Protein AF-A0A1E1XV62-F1 (afdb_monomer)

Secondary structure (DSSP, 8-state):
--HHHHHHHHHHHHHHHTS--TT--HHHHHHHH-TTS-HHHHHHHHHHHHHHHHHHHHHT--HHHHHHHHHHHHT-SSSPPPHHHHHHHHHHHHHHHHHHHHHHHHHT--GGG-S---------STT-------------HHHHHHHHHHHHHHHHHHHHHSPPP-

Nearest PDB structures (foldseek):
  4u2u-assembly1_B  TM=3.621E-01  e=4.851E+00  Homo sapiens
  4roc-assembly1_A  TM=1.527E-01  e=1.310E+00  Homo sapiens

Foldseek 3Di:
DDLCLLLLLLVLLCCCPFVPNVVSDLVVSCVVRPVPDDPVRSVLSSVLSNVLLCVCLVVLDDPVRLVVVLVVQCPDPPSRDPPSSSVSSSVNCVVCSVRSNVRVVVVPDPPVPVVDDDDDDDDDDDDDDDDDDDDDDDDPPVNVVVVVVVVVVVVVVCCVVPPPDD

Radius of gyration: 21.5 Å; Cα contacts (8 Å, |Δi|>4): 85; chains: 1; bounding box: 59×32×58 Å

Mean predicted aligned error: 13.06 Å

pLDDT: mean 78.83, std 16.97, range [38.41, 97.12]

Structure (mmCIF, N/CA/C/O backbone):
data_AF-A0A1E1XV62-F1
#
_entry.id   AF-A0A1E1XV62-F1
#
loop_
_atom_site.group_PDB
_atom_site.id
_atom_site.type_symbol
_atom_site.label_atom_id
_atom_site.label_alt_id
_atom_site.label_comp_id
_atom_site.label_asym_id
_atom_site.label_entity_id
_atom_site.label_seq_id
_atom_site.pdbx_PDB_ins_code
_atom_site.Cartn_x
_atom_site.Cartn_y
_atom_site.Cartn_z
_atom_site.occupancy
_atom_site.B_iso_or_equiv
_atom_site.auth_seq_id
_atom_site.auth_comp_id
_atom_site.auth_asym_id
_atom_site.auth_atom_id
_atom_site.pdbx_PDB_model_num
ATOM 1 N N . MET A 1 1 ? -6.311 -1.312 23.059 1.00 49.31 1 MET A N 1
ATOM 2 C CA . MET A 1 1 ? -6.187 -1.958 21.733 1.00 49.31 1 MET A CA 1
ATOM 3 C C . MET A 1 1 ? -4.794 -2.554 21.644 1.00 49.31 1 MET A C 1
ATOM 5 O O . MET A 1 1 ? -3.863 -1.886 22.067 1.00 49.31 1 MET A O 1
ATOM 9 N N . SER A 1 2 ? -4.645 -3.806 21.205 1.00 53.72 2 SER A N 1
ATOM 10 C CA . SER A 1 2 ? -3.316 -4.428 21.100 1.00 53.72 2 SER A CA 1
ATOM 11 C C . SER A 1 2 ? -2.461 -3.670 20.079 1.00 53.72 2 SER A C 1
ATOM 13 O O . SER A 1 2 ? -2.954 -3.356 18.993 1.00 53.72 2 SER A O 1
ATOM 15 N N . LYS A 1 3 ? -1.189 -3.404 20.404 1.00 59.53 3 LYS A N 1
ATOM 16 C CA . LYS A 1 3 ? -0.207 -2.790 19.487 1.00 59.53 3 LYS A CA 1
ATOM 17 C C . LYS A 1 3 ? -0.073 -3.576 18.176 1.00 59.53 3 LYS A C 1
ATOM 19 O O . LYS A 1 3 ? 0.241 -3.001 17.139 1.00 59.53 3 LYS A O 1
ATOM 24 N N . ASP A 1 4 ? -0.405 -4.864 18.197 1.00 79.75 4 ASP A N 1
ATOM 25 C CA . ASP A 1 4 ? -0.351 -5.735 17.025 1.00 79.75 4 ASP A CA 1
ATOM 26 C C . ASP A 1 4 ? -1.581 -5.625 16.108 1.00 79.75 4 ASP A C 1
ATOM 28 O O . ASP A 1 4 ? -1.504 -6.036 14.952 1.00 79.75 4 ASP A O 1
ATOM 32 N N . ALA A 1 5 ? -2.694 -5.024 16.553 1.00 88.94 5 ALA A N 1
ATOM 33 C CA . ALA A 1 5 ? -3.918 -4.944 15.747 1.00 88.94 5 ALA A CA 1
ATOM 34 C C . ALA A 1 5 ? -3.738 -4.054 14.506 1.00 88.94 5 ALA A C 1
ATOM 36 O O . ALA A 1 5 ? -4.134 -4.424 13.402 1.00 88.94 5 ALA A O 1
ATOM 37 N N . PHE A 1 6 ? -3.075 -2.900 14.659 1.00 92.88 6 PHE A N 1
ATOM 38 C CA . PHE A 1 6 ? -2.821 -2.006 13.525 1.00 92.88 6 PHE A CA 1
ATOM 39 C C . PHE A 1 6 ? -1.763 -2.576 12.577 1.00 92.88 6 PHE A C 1
ATOM 41 O O . PHE A 1 6 ? -1.895 -2.455 11.362 1.00 92.88 6 PHE A O 1
ATOM 48 N N . PHE A 1 7 ? -0.739 -3.247 13.109 1.00 93.88 7 PHE A N 1
ATOM 49 C CA . PHE A 1 7 ? 0.217 -3.985 12.286 1.00 93.88 7 PHE A CA 1
ATOM 50 C C . PHE A 1 7 ? -0.480 -5.096 11.482 1.00 93.88 7 PHE A C 1
ATOM 52 O O . PHE A 1 7 ? -0.264 -5.202 10.276 1.00 93.88 7 PHE A O 1
ATOM 59 N N . GLY A 1 8 ? -1.368 -5.865 12.121 1.00 93.06 8 GLY A N 1
ATOM 60 C CA . GLY A 1 8 ? -2.214 -6.865 11.467 1.00 93.06 8 GLY A CA 1
ATOM 61 C C . GLY A 1 8 ? -3.073 -6.264 10.355 1.00 93.06 8 GLY A C 1
ATOM 62 O O . GLY A 1 8 ? -3.114 -6.810 9.254 1.00 93.06 8 GLY A O 1
ATOM 63 N N . LEU A 1 9 ? -3.662 -5.087 10.590 1.00 94.56 9 LEU A N 1
ATOM 64 C CA . LEU A 1 9 ? -4.434 -4.361 9.581 1.00 94.56 9 LEU A CA 1
ATOM 65 C C . LEU A 1 9 ? -3.565 -3.974 8.380 1.00 94.56 9 LEU A C 1
ATOM 67 O O . LEU A 1 9 ? -3.967 -4.197 7.241 1.00 94.56 9 LEU A O 1
ATOM 71 N N . LEU A 1 10 ? -2.364 -3.430 8.606 1.00 95.25 10 LEU A N 1
ATOM 72 C CA . LEU A 1 10 ? -1.434 -3.095 7.521 1.00 95.25 10 LEU A CA 1
ATOM 73 C C . LEU A 1 10 ? -1.028 -4.338 6.719 1.00 95.25 10 LEU A C 1
ATOM 75 O O . LEU A 1 10 ? -0.984 -4.285 5.490 1.00 95.25 10 LEU A O 1
ATOM 79 N N . CYS A 1 11 ? -0.776 -5.460 7.396 1.00 94.19 11 CYS A N 1
ATOM 80 C CA . CYS A 1 11 ? -0.486 -6.739 6.755 1.00 94.19 11 CYS A CA 1
ATOM 81 C C . CYS A 1 11 ? -1.661 -7.227 5.902 1.00 94.19 11 CYS A C 1
ATOM 83 O O . CYS A 1 11 ? -1.453 -7.552 4.735 1.00 94.19 11 CYS A O 1
ATOM 85 N N . GLY A 1 12 ? -2.883 -7.224 6.439 1.00 93.19 12 GLY A N 1
ATOM 86 C CA . GLY A 1 12 ? -4.096 -7.602 5.711 1.00 93.19 12 GLY A CA 1
ATOM 87 C C . GLY A 1 12 ? -4.351 -6.719 4.489 1.00 93.19 12 GLY A C 1
ATOM 88 O O . GLY A 1 12 ? -4.552 -7.212 3.381 1.00 93.19 12 GLY A O 1
ATOM 89 N N . LEU A 1 13 ? -4.223 -5.401 4.648 1.00 93.62 13 LEU A N 1
ATOM 90 C CA . LEU A 1 13 ? -4.334 -4.458 3.536 1.00 93.62 13 LEU A CA 1
ATOM 91 C C . LEU A 1 13 ? -3.248 -4.684 2.479 1.00 93.62 13 LEU A C 1
ATOM 93 O O . LEU A 1 13 ? -3.526 -4.585 1.287 1.00 93.62 13 LEU A O 1
ATOM 97 N N . ALA A 1 14 ? -2.021 -5.018 2.883 1.00 94.00 14 ALA A N 1
ATOM 98 C CA . ALA A 1 14 ? -0.949 -5.329 1.946 1.00 94.00 14 ALA A CA 1
ATOM 99 C C . ALA A 1 14 ? -1.194 -6.636 1.175 1.00 94.00 14 ALA A C 1
ATOM 101 O O . ALA A 1 14 ? -0.845 -6.700 -0.005 1.00 94.00 14 ALA A O 1
ATOM 102 N N . GLN A 1 15 ? -1.825 -7.641 1.797 1.00 92.81 15 GLN A N 1
ATOM 103 C CA . GLN A 1 15 ? -2.245 -8.868 1.107 1.00 92.81 15 GLN A CA 1
ATOM 104 C C . GLN A 1 15 ? -3.168 -8.546 -0.070 1.00 92.81 15 GLN A C 1
ATOM 106 O O . GLN A 1 15 ? -2.888 -8.946 -1.204 1.00 92.81 15 GLN A O 1
ATOM 111 N N . ARG A 1 16 ? -4.185 -7.720 0.197 1.00 89.62 16 ARG A N 1
ATOM 112 C CA . ARG A 1 16 ? -5.172 -7.278 -0.790 1.00 89.62 16 ARG A CA 1
ATOM 113 C C . ARG A 1 16 ? -4.588 -6.366 -1.868 1.00 89.62 16 ARG A C 1
ATOM 115 O O . ARG A 1 16 ? -4.882 -6.536 -3.044 1.00 89.62 16 ARG A O 1
ATOM 122 N N . LEU A 1 17 ? -3.777 -5.381 -1.481 1.00 89.81 17 LEU A N 1
ATOM 123 C CA . LEU A 1 17 ? -3.303 -4.334 -2.396 1.00 89.81 17 LEU A CA 1
ATOM 124 C C . LEU A 1 17 ? -2.077 -4.748 -3.217 1.00 89.81 17 LEU A C 1
ATOM 126 O O . LEU A 1 17 ? -1.928 -4.318 -4.360 1.00 89.81 17 LEU A O 1
ATOM 130 N N . TYR A 1 18 ? -1.182 -5.549 -2.639 1.00 92.75 18 TYR A N 1
ATOM 131 C CA . TYR A 1 18 ? 0.135 -5.798 -3.226 1.00 92.75 18 TYR A CA 1
ATOM 132 C C . TYR A 1 18 ? 0.438 -7.279 -3.425 1.00 92.75 18 TYR A C 1
ATOM 134 O O . TYR A 1 18 ? 1.182 -7.619 -4.341 1.00 92.75 18 TYR A O 1
ATOM 142 N N . TYR A 1 19 ? -0.088 -8.186 -2.608 1.00 91.75 19 TYR A N 1
ATOM 143 C CA . TYR A 1 19 ? 0.325 -9.592 -2.686 1.00 91.75 19 TYR A CA 1
ATOM 144 C C . TYR A 1 19 ? -0.617 -10.486 -3.491 1.00 91.75 19 TYR A C 1
ATOM 146 O O . TYR A 1 19 ? -0.320 -11.667 -3.641 1.00 91.75 19 TYR A O 1
ATOM 154 N N . GLY A 1 20 ? -1.695 -9.925 -4.048 1.00 81.19 20 GLY A N 1
ATOM 155 C CA . GLY A 1 20 ? -2.617 -10.650 -4.922 1.00 81.19 20 GLY A CA 1
ATOM 156 C C . GLY A 1 20 ? -3.522 -11.632 -4.181 1.00 81.19 20 GLY A C 1
ATOM 157 O O . GLY A 1 20 ? -4.059 -12.536 -4.809 1.00 81.19 20 GLY A O 1
ATOM 158 N N . ASN A 1 21 ? -3.685 -11.471 -2.864 1.00 82.19 21 ASN A N 1
ATOM 159 C CA . ASN A 1 21 ? -4.607 -12.278 -2.075 1.00 82.19 21 ASN A CA 1
ATOM 160 C C . ASN A 1 21 ? -5.870 -11.459 -1.762 1.00 82.19 21 ASN A C 1
ATOM 162 O O . ASN A 1 21 ? -5.843 -10.553 -0.927 1.00 82.19 21 ASN A O 1
ATOM 166 N N . ALA A 1 22 ? -6.960 -11.777 -2.463 1.00 72.12 22 ALA A N 1
ATOM 167 C CA . ALA A 1 22 ? -8.254 -11.112 -2.325 1.00 72.12 22 ALA A CA 1
ATOM 168 C C . ALA A 1 22 ? -9.064 -11.585 -1.102 1.00 72.12 22 ALA A C 1
ATOM 170 O O . ALA A 1 22 ? -10.031 -10.919 -0.737 1.00 72.12 22 ALA A O 1
ATOM 171 N N . ASP A 1 23 ? -8.649 -12.670 -0.441 1.00 77.00 23 ASP A N 1
ATOM 172 C CA . ASP A 1 23 ? -9.376 -13.270 0.686 1.00 77.00 23 ASP A CA 1
ATOM 173 C C . ASP A 1 23 ? -9.271 -12.424 1.968 1.00 77.00 23 ASP A C 1
ATOM 175 O O . ASP A 1 23 ? -10.042 -12.599 2.909 1.00 77.00 23 ASP A O 1
ATOM 179 N N . ALA A 1 24 ? -8.346 -11.458 2.004 1.00 79.06 24 ALA A N 1
ATOM 180 C CA . ALA A 1 24 ? -8.240 -10.460 3.067 1.00 79.06 24 ALA A CA 1
ATOM 181 C C . ALA A 1 24 ? -9.332 -9.376 2.928 1.00 79.06 24 ALA A C 1
ATOM 183 O O . ALA A 1 24 ? -9.049 -8.223 2.579 1.00 79.06 24 ALA A O 1
ATOM 184 N N . THR A 1 25 ? -10.590 -9.755 3.170 1.00 83.44 25 THR A N 1
ATOM 185 C CA . THR A 1 25 ? -11.746 -8.847 3.127 1.00 83.44 25 THR A CA 1
ATOM 186 C C . THR A 1 25 ? -11.790 -7.918 4.342 1.00 83.44 25 THR A C 1
ATOM 188 O O . THR A 1 25 ? -11.254 -8.219 5.410 1.00 83.44 25 THR A O 1
ATOM 191 N N . ASP A 1 26 ? -12.451 -6.766 4.191 1.00 82.56 26 ASP A N 1
ATOM 192 C CA . ASP A 1 26 ? -12.619 -5.808 5.292 1.00 82.56 26 ASP A CA 1
ATOM 193 C C . ASP A 1 26 ? -13.441 -6.408 6.447 1.00 82.56 26 ASP A C 1
ATOM 195 O O . ASP A 1 26 ? -13.171 -6.113 7.607 1.00 82.56 26 ASP A O 1
ATOM 199 N N . GLU A 1 27 ? -14.381 -7.306 6.142 1.00 83.62 27 GLU A N 1
ATOM 200 C CA . GLU A 1 27 ? -15.183 -8.046 7.124 1.00 83.62 27 GLU A CA 1
ATOM 201 C C . GLU A 1 27 ? -14.320 -8.979 7.980 1.00 83.62 27 GLU A C 1
ATOM 203 O O . GLU A 1 27 ? -14.420 -8.954 9.207 1.00 83.62 27 GLU A O 1
ATOM 208 N N . LEU A 1 28 ? -13.429 -9.757 7.353 1.00 86.69 28 LEU A N 1
ATOM 209 C CA . LEU A 1 28 ? -12.504 -10.645 8.060 1.00 86.69 28 LEU A CA 1
ATOM 210 C C . LEU A 1 28 ? -11.557 -9.833 8.949 1.00 86.69 28 LEU A C 1
ATOM 212 O O . LEU A 1 28 ? -11.441 -10.104 10.144 1.00 86.69 28 LEU A O 1
ATOM 216 N N . LEU A 1 29 ? -10.943 -8.780 8.398 1.00 87.81 29 LEU A N 1
ATOM 217 C CA . LEU A 1 29 ? -10.013 -7.928 9.144 1.00 87.81 29 LEU A CA 1
ATOM 218 C C . LEU A 1 29 ? -10.693 -7.210 10.313 1.00 87.81 29 LEU A C 1
ATOM 220 O O . LEU A 1 29 ? -10.091 -7.071 11.379 1.00 87.81 29 LEU A O 1
ATOM 224 N N . LYS A 1 30 ? -11.941 -6.767 10.142 1.00 89.06 30 LYS A N 1
ATOM 225 C CA . LYS A 1 30 ? -12.719 -6.174 11.230 1.00 89.06 30 LYS A CA 1
ATOM 226 C C . LYS A 1 30 ? -13.008 -7.206 12.316 1.00 89.06 30 LYS A C 1
ATOM 228 O O . LYS A 1 30 ? -12.738 -6.931 13.482 1.00 89.06 30 LYS A O 1
ATOM 233 N N . ASN A 1 31 ? -13.515 -8.380 11.944 1.00 87.25 31 ASN A N 1
ATOM 234 C CA . ASN A 1 31 ? -13.909 -9.420 12.894 1.00 87.25 31 ASN A CA 1
ATOM 235 C C . ASN A 1 31 ? -12.720 -9.956 13.704 1.00 87.25 31 ASN A C 1
ATOM 237 O O . ASN A 1 31 ? -12.863 -10.199 14.901 1.00 87.25 31 ASN A O 1
ATOM 241 N N . GLU A 1 32 ? -11.544 -10.095 13.089 1.00 88.25 32 GLU A N 1
ATOM 242 C CA . GLU A 1 32 ? -10.347 -10.596 13.771 1.00 88.25 32 GLU A CA 1
ATOM 243 C C . GLU A 1 32 ? -9.629 -9.526 14.606 1.00 88.25 32 GLU A C 1
ATOM 245 O O . GLU A 1 32 ? -9.172 -9.807 15.715 1.00 88.25 32 GLU A O 1
ATOM 250 N N . LEU A 1 33 ? -9.501 -8.297 14.091 1.00 89.25 33 LEU A N 1
ATOM 251 C CA . LEU A 1 33 ? -8.621 -7.281 14.687 1.00 89.25 33 LEU A CA 1
ATOM 252 C C . LEU A 1 33 ? -9.374 -6.221 15.497 1.00 89.25 33 LEU A C 1
ATOM 254 O O . LEU A 1 33 ? -8.814 -5.640 16.431 1.00 89.25 33 LEU A O 1
ATOM 258 N N . TYR A 1 34 ? -10.630 -5.947 15.140 1.00 90.44 34 TYR A N 1
ATOM 259 C CA . TYR A 1 34 ? -11.451 -4.882 15.717 1.00 90.44 34 TYR A CA 1
ATOM 260 C C . TYR A 1 34 ? -12.910 -5.328 15.956 1.00 90.44 34 TYR A C 1
ATOM 262 O O . TYR A 1 34 ? -13.832 -4.620 15.540 1.00 90.44 34 TYR A O 1
ATOM 270 N N . PRO A 1 35 ? -13.160 -6.450 16.667 1.00 87.81 35 PRO A N 1
ATOM 271 C CA . PRO A 1 35 ? -14.507 -7.015 16.822 1.00 87.81 35 PRO A CA 1
ATOM 272 C C . PRO A 1 35 ? -15.488 -6.072 17.535 1.00 87.81 35 PRO A C 1
ATOM 274 O O . PRO A 1 35 ? -16.694 -6.154 17.336 1.00 87.81 35 PRO A O 1
ATOM 277 N N . SER A 1 36 ? -14.975 -5.164 18.367 1.00 87.56 36 SER A N 1
ATOM 278 C CA . SER A 1 36 ? -15.775 -4.195 19.126 1.00 87.56 36 SER A CA 1
ATOM 279 C C . SER A 1 36 ? -15.965 -2.850 18.417 1.00 87.56 36 SER A C 1
ATOM 281 O O . SER A 1 36 ? -16.640 -1.983 18.964 1.00 87.56 36 SER A O 1
ATOM 283 N N . ALA A 1 37 ? -15.348 -2.635 17.251 1.00 87.50 37 ALA A N 1
ATOM 284 C CA . ALA A 1 37 ? -15.485 -1.384 16.508 1.00 87.50 37 ALA A CA 1
ATOM 285 C C . ALA A 1 37 ? -16.757 -1.389 15.650 1.00 87.50 37 ALA A C 1
ATOM 287 O O . ALA A 1 37 ? -17.141 -2.416 15.085 1.00 87.50 37 ALA A O 1
ATOM 288 N N . SER A 1 38 ? -17.389 -0.228 15.489 1.00 90.75 38 SER A N 1
ATOM 289 C CA . SER A 1 38 ? -18.474 -0.079 14.513 1.00 90.75 38 SER A CA 1
ATOM 290 C C . SER A 1 38 ? -17.947 -0.172 13.073 1.00 90.75 38 SER A C 1
ATOM 292 O O . SER A 1 38 ? -16.765 0.069 12.806 1.00 90.75 38 SER A O 1
ATOM 294 N N . ASP A 1 39 ? -18.821 -0.494 12.113 1.00 88.69 39 ASP A N 1
ATOM 295 C CA . ASP A 1 39 ? -18.449 -0.527 10.687 1.00 88.69 39 ASP A CA 1
ATOM 296 C C . ASP A 1 39 ? -17.934 0.827 10.191 1.00 88.69 39 ASP A C 1
ATOM 298 O O . ASP A 1 39 ? -16.961 0.897 9.440 1.00 88.69 39 ASP A O 1
ATOM 302 N N . ALA A 1 40 ? -18.546 1.917 10.658 1.00 90.38 40 ALA A N 1
ATOM 303 C CA . ALA A 1 40 ? -18.153 3.271 10.289 1.00 90.38 40 ALA A CA 1
ATOM 304 C C . ALA A 1 40 ? -16.746 3.624 10.804 1.00 90.38 40 ALA A C 1
ATOM 306 O O . ALA A 1 40 ? -15.929 4.181 10.065 1.00 90.38 40 ALA A O 1
ATOM 307 N N . GLU A 1 41 ? -16.435 3.275 12.055 1.00 89.75 41 GLU A N 1
ATOM 308 C CA . GLU A 1 41 ? -15.114 3.512 12.645 1.00 89.75 41 GLU A CA 1
ATOM 309 C C . GLU A 1 41 ? -14.033 2.681 11.958 1.00 89.75 41 GLU A C 1
ATOM 311 O O . GLU A 1 41 ? -12.966 3.209 11.625 1.00 89.75 41 GLU A O 1
ATOM 316 N N . PHE A 1 42 ? -14.316 1.399 11.705 1.00 92.50 42 PHE A N 1
ATOM 317 C CA . PHE A 1 42 ? -13.384 0.519 11.014 1.00 92.50 42 PHE A CA 1
ATOM 318 C C . PHE A 1 42 ? -13.129 0.987 9.579 1.00 92.50 42 PHE A C 1
ATOM 320 O O . PHE A 1 42 ? -11.974 1.114 9.182 1.00 92.50 42 PHE A O 1
ATOM 327 N N . SER A 1 43 ? -14.175 1.338 8.827 1.00 91.75 43 SER A N 1
ATOM 328 C CA . SER A 1 43 ? -14.047 1.854 7.459 1.00 91.75 43 SER A CA 1
ATOM 329 C C . SER A 1 43 ? -13.181 3.119 7.406 1.00 91.75 43 SER A C 1
ATOM 331 O O . SER A 1 43 ? -12.253 3.223 6.594 1.00 91.75 43 SER A O 1
ATOM 333 N N . LYS A 1 44 ? -13.380 4.055 8.348 1.00 91.75 44 LYS A N 1
ATOM 334 C CA . LYS A 1 44 ? -12.542 5.260 8.470 1.00 91.75 44 LYS A CA 1
ATOM 335 C C . LYS A 1 44 ? -11.079 4.910 8.769 1.00 91.75 44 LYS A C 1
ATOM 337 O O . LYS A 1 44 ? -10.170 5.492 8.171 1.00 91.75 44 LYS A O 1
ATOM 342 N N . LEU A 1 45 ? -10.835 3.953 9.667 1.00 92.00 45 LEU A N 1
ATOM 343 C CA . LEU A 1 45 ? -9.490 3.489 10.015 1.00 92.00 45 LEU A CA 1
ATOM 344 C C . LEU A 1 45 ? -8.797 2.785 8.838 1.00 92.00 45 LEU A C 1
ATOM 346 O O . LEU A 1 45 ? -7.645 3.104 8.534 1.00 92.00 45 LEU A O 1
ATOM 350 N N . ALA A 1 46 ? -9.493 1.870 8.164 1.00 92.62 46 ALA A N 1
ATOM 351 C CA . ALA A 1 46 ? -8.997 1.110 7.022 1.00 92.62 46 ALA A CA 1
ATOM 352 C C . ALA A 1 46 ? -8.688 2.023 5.827 1.00 92.62 46 ALA A C 1
ATOM 354 O O . ALA A 1 46 ? -7.642 1.874 5.190 1.00 92.62 46 ALA A O 1
ATOM 355 N N . SER A 1 47 ? -9.531 3.028 5.570 1.00 93.19 47 SER A N 1
ATOM 356 C CA . SER A 1 47 ? -9.291 4.054 4.548 1.00 93.19 47 SER A CA 1
ATOM 357 C C . SER A 1 47 ? -8.021 4.866 4.835 1.00 93.19 47 SER A C 1
ATOM 359 O O . SER A 1 47 ? -7.161 5.039 3.960 1.00 93.19 47 SER A O 1
ATOM 361 N N . ARG A 1 48 ? -7.826 5.287 6.093 1.00 93.75 48 ARG A N 1
ATOM 362 C CA . ARG A 1 48 ? -6.600 5.979 6.518 1.00 93.75 48 ARG A CA 1
ATOM 363 C C . ARG A 1 48 ? -5.362 5.090 6.365 1.00 93.75 48 ARG A C 1
ATOM 365 O O . ARG A 1 48 ? -4.375 5.525 5.775 1.00 93.75 48 ARG A O 1
ATOM 372 N N . ALA A 1 49 ? -5.414 3.847 6.843 1.00 94.38 49 ALA A N 1
ATOM 373 C CA . ALA A 1 49 ? -4.306 2.895 6.735 1.00 94.38 49 ALA A CA 1
ATOM 374 C C . ALA A 1 49 ? -3.958 2.578 5.267 1.00 94.38 49 ALA A C 1
ATOM 376 O O . ALA A 1 49 ? -2.787 2.556 4.890 1.00 94.38 49 ALA A O 1
ATOM 377 N N . THR A 1 50 ? -4.971 2.437 4.410 1.00 94.62 50 THR A N 1
ATOM 378 C CA . THR A 1 50 ? -4.805 2.268 2.959 1.00 94.62 50 THR A CA 1
ATOM 379 C C . THR A 1 50 ? -4.098 3.466 2.332 1.00 94.62 50 THR A C 1
ATOM 381 O O . THR A 1 50 ? -3.177 3.294 1.533 1.00 94.62 50 THR A O 1
ATOM 384 N N . THR A 1 51 ? -4.491 4.685 2.709 1.00 94.12 51 THR A N 1
ATOM 385 C CA . THR A 1 51 ? -3.869 5.922 2.213 1.00 94.12 51 THR A CA 1
ATOM 386 C C . THR A 1 51 ? -2.393 5.998 2.600 1.00 94.12 51 THR A C 1
ATOM 388 O O . THR A 1 51 ? -1.548 6.309 1.756 1.00 94.12 51 THR A O 1
ATOM 391 N N . VAL A 1 52 ? -2.063 5.644 3.845 1.00 94.75 52 VAL A N 1
ATOM 392 C CA . VAL A 1 52 ? -0.676 5.549 4.320 1.00 94.75 52 VAL A CA 1
ATOM 393 C C . VAL A 1 52 ? 0.111 4.546 3.477 1.00 94.75 52 VAL A C 1
ATOM 395 O O . VAL A 1 52 ? 1.132 4.910 2.901 1.00 94.75 52 VAL A O 1
ATOM 398 N N . LEU A 1 53 ? -0.390 3.317 3.315 1.00 95.19 53 LEU A N 1
ATOM 399 C CA . LEU A 1 53 ? 0.290 2.277 2.535 1.00 95.19 53 LEU A CA 1
ATOM 400 C C . LEU A 1 53 ? 0.522 2.675 1.076 1.00 95.19 53 LEU A C 1
ATOM 402 O O . LEU A 1 53 ? 1.606 2.437 0.547 1.00 95.19 53 LEU A O 1
ATOM 406 N N . LYS A 1 54 ? -0.470 3.283 0.418 1.00 93.94 54 LYS A N 1
ATOM 407 C CA . LYS A 1 54 ? -0.330 3.780 -0.960 1.00 93.94 54 LYS A CA 1
ATOM 408 C C . LYS A 1 54 ? 0.719 4.884 -1.061 1.00 93.94 54 LYS A C 1
ATOM 410 O O . LYS A 1 54 ? 1.515 4.872 -1.993 1.00 93.94 54 LYS A O 1
ATOM 415 N N . THR A 1 55 ? 0.762 5.793 -0.087 1.00 94.00 55 THR A N 1
ATOM 416 C CA . THR A 1 55 ? 1.749 6.884 -0.045 1.00 94.00 55 THR A CA 1
ATOM 417 C C . THR A 1 55 ? 3.174 6.342 0.098 1.00 94.00 55 THR A C 1
ATOM 419 O O . THR A 1 55 ? 4.064 6.745 -0.655 1.00 94.00 55 THR A O 1
ATOM 422 N N . LEU A 1 56 ? 3.381 5.378 1.005 1.00 94.25 56 LEU A N 1
ATOM 423 C CA . LEU A 1 56 ? 4.672 4.705 1.189 1.00 94.25 56 LEU A CA 1
ATOM 424 C C . LEU A 1 56 ? 5.105 3.950 -0.074 1.00 94.25 56 LEU A C 1
ATOM 426 O O . LEU A 1 56 ? 6.249 4.070 -0.513 1.00 94.25 56 LEU A O 1
ATOM 430 N N . ALA A 1 57 ? 4.183 3.201 -0.682 1.00 92.62 57 ALA A N 1
ATOM 431 C CA . ALA A 1 57 ? 4.447 2.407 -1.875 1.00 92.62 57 ALA A CA 1
ATOM 432 C C . ALA A 1 57 ? 4.779 3.268 -3.102 1.00 92.62 57 ALA A C 1
ATOM 434 O O . ALA A 1 57 ? 5.748 2.974 -3.802 1.00 92.62 57 ALA A O 1
ATOM 435 N N . ALA A 1 58 ? 4.018 4.342 -3.336 1.0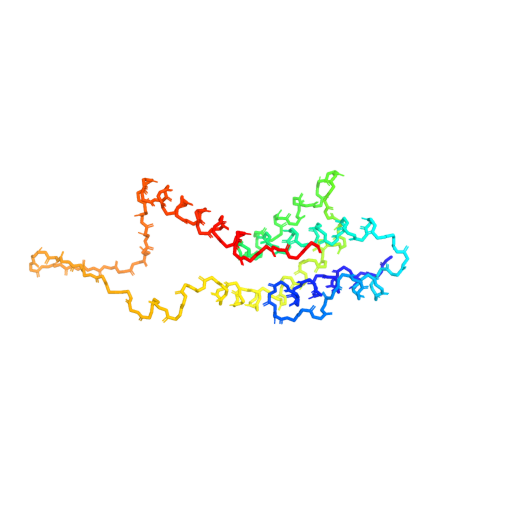0 88.88 58 ALA A N 1
ATOM 436 C CA . ALA A 1 58 ? 4.192 5.224 -4.490 1.00 88.88 58 ALA A CA 1
ATOM 437 C C . ALA A 1 58 ? 5.559 5.922 -4.498 1.00 88.88 58 ALA A C 1
ATOM 439 O O . ALA A 1 58 ? 6.191 6.044 -5.543 1.00 88.88 58 ALA A O 1
ATOM 440 N N . SER A 1 59 ? 6.030 6.348 -3.326 1.00 89.94 59 SER A N 1
ATOM 441 C CA . SER A 1 59 ? 7.318 7.037 -3.175 1.00 89.94 59 SER A CA 1
ATOM 442 C C . SER A 1 59 ? 8.486 6.093 -2.877 1.00 89.94 59 SER A C 1
ATOM 444 O O . SER A 1 59 ? 9.635 6.524 -2.903 1.00 89.94 59 SER A O 1
ATOM 446 N N . ASN A 1 60 ? 8.219 4.807 -2.611 1.00 91.56 60 ASN A N 1
ATOM 447 C CA . ASN A 1 60 ? 9.212 3.829 -2.165 1.00 91.56 60 ASN A CA 1
ATOM 448 C C . ASN A 1 60 ? 10.122 4.389 -1.049 1.00 91.56 60 ASN A C 1
ATOM 450 O O . ASN A 1 60 ? 11.346 4.228 -1.110 1.00 91.56 60 ASN A O 1
ATOM 454 N N . MET A 1 61 ? 9.517 5.046 -0.049 1.00 92.25 61 MET A N 1
ATOM 455 C CA . MET A 1 61 ? 10.237 5.863 0.938 1.00 92.25 61 MET A CA 1
ATOM 456 C C . MET A 1 61 ? 11.437 5.134 1.546 1.00 92.25 61 MET A C 1
ATOM 458 O O . MET A 1 61 ? 11.329 3.971 1.957 1.00 92.25 61 MET A O 1
ATOM 462 N N . ASP A 1 62 ? 12.579 5.812 1.612 1.00 94.31 62 ASP A N 1
ATOM 463 C CA . ASP A 1 62 ? 13.708 5.372 2.428 1.00 94.31 62 ASP A CA 1
ATOM 464 C C . ASP A 1 62 ? 13.463 5.636 3.926 1.00 94.31 62 ASP A C 1
ATOM 466 O O . ASP A 1 62 ? 12.389 6.081 4.338 1.00 94.31 62 ASP A O 1
ATOM 470 N N . TRP A 1 63 ? 14.443 5.299 4.767 1.00 93.88 63 TRP A N 1
ATOM 471 C CA . TRP A 1 63 ? 14.271 5.377 6.215 1.00 93.88 63 TRP A CA 1
ATOM 472 C C . TRP A 1 63 ? 14.193 6.817 6.736 1.00 93.88 63 TRP A C 1
ATOM 474 O O . TRP A 1 63 ? 13.403 7.108 7.629 1.00 93.88 63 TRP A O 1
ATOM 484 N N . THR A 1 64 ? 14.934 7.739 6.124 1.00 95.06 64 THR A N 1
ATOM 485 C CA . THR A 1 64 ? 14.893 9.162 6.468 1.00 95.06 64 THR A CA 1
ATOM 486 C C . THR A 1 64 ? 13.554 9.779 6.065 1.00 95.06 64 THR A C 1
ATOM 488 O O . THR A 1 64 ? 12.928 10.488 6.854 1.00 95.06 64 THR A O 1
ATOM 491 N N . GLN A 1 65 ? 13.079 9.467 4.857 1.00 95.19 65 GLN A N 1
ATOM 492 C CA . GLN A 1 65 ? 11.781 9.907 4.350 1.00 95.19 65 GLN A CA 1
ATOM 493 C C . GLN A 1 65 ? 10.625 9.346 5.182 1.00 95.19 65 GLN A C 1
ATOM 495 O O . GLN A 1 65 ? 9.673 10.072 5.469 1.00 95.19 65 GLN A O 1
ATOM 500 N N . LEU A 1 66 ? 10.717 8.082 5.605 1.00 96.81 66 LEU A N 1
ATOM 501 C CA . LEU A 1 66 ? 9.698 7.455 6.438 1.00 96.81 66 LEU A CA 1
ATOM 502 C C . LEU A 1 66 ? 9.592 8.122 7.813 1.00 96.81 66 LEU A C 1
ATOM 504 O O . LEU A 1 66 ? 8.486 8.453 8.233 1.00 96.81 66 LEU A O 1
ATOM 508 N N . GLU A 1 67 ? 10.707 8.368 8.499 1.00 95.88 67 GLU A N 1
ATOM 509 C CA . GLU A 1 67 ? 10.688 9.024 9.814 1.00 95.88 67 GLU A CA 1
ATOM 510 C C . GLU A 1 67 ? 10.100 10.441 9.740 1.00 95.88 67 GLU A C 1
ATOM 512 O O . GLU A 1 67 ? 9.261 10.826 10.564 1.00 95.88 67 GLU A O 1
ATOM 517 N N . ALA A 1 68 ? 10.460 11.204 8.702 1.00 96.00 68 ALA A N 1
ATOM 518 C CA . ALA A 1 68 ? 9.876 12.519 8.447 1.00 96.00 68 ALA A CA 1
ATOM 519 C C . ALA A 1 68 ? 8.365 12.427 8.167 1.00 96.00 68 ALA A C 1
ATOM 521 O O . ALA A 1 68 ? 7.572 13.193 8.727 1.00 96.00 68 ALA A O 1
ATOM 522 N N . PHE A 1 69 ? 7.950 11.459 7.345 1.00 95.50 69 PHE A N 1
ATOM 523 C CA . PHE A 1 69 ? 6.545 11.208 7.043 1.00 95.50 69 PHE A CA 1
ATOM 524 C C . PHE A 1 69 ? 5.753 10.853 8.307 1.00 95.50 69 PHE A C 1
ATOM 526 O O . PHE A 1 69 ? 4.732 11.488 8.575 1.00 95.50 69 PHE A O 1
ATOM 533 N N . LEU A 1 70 ? 6.227 9.909 9.121 1.00 95.69 70 LEU A N 1
ATOM 534 C CA . LEU A 1 70 ? 5.553 9.494 10.353 1.00 95.69 70 LEU A CA 1
ATOM 535 C C . LEU A 1 70 ? 5.476 10.633 11.371 1.00 95.69 70 LEU A C 1
ATOM 537 O O . LEU A 1 70 ? 4.405 10.870 11.924 1.00 95.69 70 LEU A O 1
ATOM 541 N N . THR A 1 71 ? 6.550 11.410 11.529 1.00 94.81 71 THR A N 1
ATOM 542 C CA . THR A 1 71 ? 6.548 12.620 12.366 1.00 94.81 71 THR A CA 1
ATOM 543 C C . THR A 1 71 ? 5.492 13.626 11.903 1.00 94.81 71 THR A C 1
ATOM 545 O O . THR A 1 71 ? 4.823 14.260 12.718 1.00 94.81 71 THR A O 1
ATOM 548 N N . SER A 1 72 ? 5.311 13.787 10.588 1.00 94.25 72 SER A N 1
ATOM 549 C CA . SER A 1 72 ? 4.256 14.655 10.053 1.00 94.25 72 SER A CA 1
ATOM 550 C C . SER A 1 72 ? 2.852 14.098 10.321 1.00 94.25 72 SER A C 1
ATOM 552 O O . SER A 1 72 ? 1.936 14.871 10.591 1.00 94.25 72 SER A O 1
ATOM 554 N N . GLN A 1 73 ? 2.677 12.771 10.287 1.00 93.19 73 GLN A N 1
ATOM 555 C CA . GLN A 1 73 ? 1.394 12.115 10.543 1.00 93.19 73 GLN A CA 1
ATOM 556 C C . GLN A 1 73 ? 0.979 12.192 12.012 1.00 93.19 73 GLN A C 1
ATOM 558 O O . GLN A 1 73 ? -0.207 12.368 12.274 1.00 93.19 73 GLN A O 1
ATOM 563 N N . THR A 1 74 ? 1.918 12.093 12.956 1.00 93.00 74 THR A N 1
ATOM 564 C CA . THR A 1 74 ? 1.612 12.173 14.395 1.00 93.00 74 THR A CA 1
ATOM 565 C C . THR A 1 74 ? 1.346 13.597 14.877 1.00 93.00 74 THR A C 1
ATOM 567 O O . THR A 1 74 ? 0.632 13.791 15.856 1.00 93.00 74 THR A O 1
ATOM 570 N N . LYS A 1 75 ? 1.857 14.611 14.167 1.00 90.94 75 LYS A N 1
ATOM 571 C CA . LYS A 1 75 ? 1.595 16.032 14.458 1.00 90.94 75 LYS A CA 1
ATOM 572 C C . LYS A 1 75 ? 0.254 16.547 13.923 1.00 90.94 75 LYS A C 1
ATOM 574 O O . LYS A 1 75 ? -0.152 17.652 14.278 1.00 90.94 75 LYS A O 1
ATOM 579 N N . ARG A 1 76 ? -0.433 15.800 13.050 1.00 89.38 76 ARG A N 1
ATOM 580 C CA . ARG A 1 76 ? -1.737 16.215 12.505 1.00 89.38 76 ARG A CA 1
ATOM 581 C C . ARG A 1 76 ? -2.819 16.124 13.581 1.00 89.38 76 ARG A C 1
ATOM 583 O O . ARG A 1 76 ? -3.065 15.044 14.107 1.00 89.38 76 ARG A O 1
ATOM 590 N N . GLN A 1 77 ? -3.493 17.246 13.848 1.00 71.31 77 GLN A N 1
ATOM 591 C CA . GLN A 1 77 ? -4.574 17.330 14.842 1.00 71.31 77 GLN A CA 1
ATOM 592 C C . GLN A 1 77 ? -5.794 16.474 14.471 1.00 71.31 77 GLN A C 1
ATOM 594 O O . GLN A 1 77 ? -6.386 15.845 15.341 1.00 71.31 77 GLN A O 1
ATOM 599 N N . GLU A 1 78 ? -6.131 16.386 13.182 1.00 77.06 78 GLU A N 1
ATOM 600 C CA . GLU A 1 78 ? -7.223 15.547 12.686 1.00 77.06 78 GLU A CA 1
ATOM 601 C C . GLU A 1 78 ? -6.735 14.566 11.621 1.00 77.06 78 GLU A C 1
ATOM 603 O O . GLU A 1 78 ? -5.930 14.896 10.747 1.00 77.06 78 GLU A O 1
ATOM 608 N N . GLY A 1 79 ? -7.221 13.325 11.696 1.00 74.88 79 GLY A N 1
ATOM 609 C CA . GLY A 1 79 ? -6.931 12.292 10.698 1.00 74.88 79 GLY A CA 1
ATOM 610 C C . GLY A 1 79 ? -5.485 11.775 10.684 1.00 74.88 79 GLY A C 1
ATOM 611 O O . GLY A 1 79 ? -5.180 10.918 9.859 1.00 74.88 79 GLY A O 1
ATOM 612 N N . GLY A 1 80 ? -4.619 12.241 11.591 1.00 86.56 80 GLY A N 1
ATOM 613 C CA . GLY A 1 80 ? -3.252 11.748 11.782 1.00 86.56 80 GLY A CA 1
ATOM 614 C C . GLY A 1 80 ? -3.176 10.320 12.328 1.00 86.56 80 GLY A C 1
ATOM 615 O O . GLY A 1 80 ? -4.192 9.728 12.707 1.00 86.56 80 GLY A O 1
ATOM 616 N N . LEU A 1 81 ? -1.966 9.759 12.355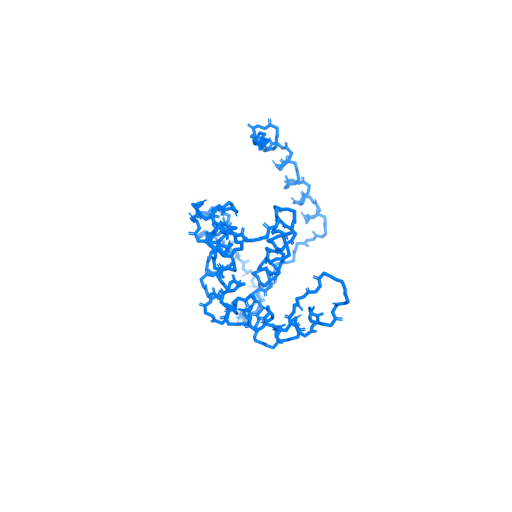 1.00 91.75 81 LEU A N 1
ATOM 617 C CA . LEU A 1 81 ? -1.685 8.485 13.023 1.00 91.75 81 LEU A CA 1
ATOM 618 C C . LEU A 1 81 ? -1.385 8.732 14.501 1.00 91.75 81 LEU A C 1
ATOM 620 O O . LEU A 1 81 ? -0.743 9.720 14.849 1.00 91.75 81 LEU A O 1
ATOM 624 N N . THR A 1 82 ? -1.794 7.814 15.374 1.00 92.38 82 THR A N 1
ATOM 625 C CA . THR A 1 82 ? -1.289 7.815 16.755 1.00 92.38 82 THR A CA 1
ATOM 626 C C . THR A 1 82 ? 0.182 7.388 16.781 1.00 92.38 82 THR A C 1
ATOM 628 O O . THR A 1 82 ? 0.669 6.758 15.839 1.00 92.38 82 THR A O 1
ATOM 631 N N . GLN A 1 83 ? 0.895 7.682 17.872 1.00 91.56 83 GLN A N 1
ATOM 632 C CA . GLN A 1 83 ? 2.294 7.267 18.030 1.00 91.56 83 GLN A CA 1
ATOM 633 C C . GLN A 1 83 ? 2.463 5.744 17.871 1.00 91.56 83 GLN A C 1
ATOM 635 O O . GLN A 1 83 ? 3.330 5.287 17.132 1.00 91.56 83 GLN A O 1
ATOM 640 N N . GLU A 1 84 ? 1.565 4.951 18.462 1.00 92.00 84 GLU A N 1
ATOM 641 C CA . GLU A 1 84 ? 1.586 3.484 18.347 1.00 92.00 84 GLU A CA 1
ATOM 642 C C . GLU A 1 84 ? 1.326 2.993 16.909 1.00 92.00 84 GLU A C 1
ATOM 644 O O . GLU A 1 84 ? 1.922 2.015 16.446 1.00 92.00 84 GLU A O 1
ATOM 649 N N . GLN A 1 85 ? 0.449 3.682 16.169 1.00 93.69 85 GLN A N 1
ATOM 650 C CA . GLN A 1 85 ? 0.193 3.385 14.757 1.00 93.69 85 GLN A CA 1
ATOM 651 C C . GLN A 1 85 ? 1.398 3.744 13.885 1.00 93.69 85 GLN A C 1
ATOM 653 O O . GLN A 1 85 ? 1.712 3.013 12.943 1.00 93.69 85 GLN A O 1
ATOM 658 N N . ALA A 1 86 ? 2.096 4.836 14.200 1.00 94.94 86 ALA A N 1
ATOM 659 C CA . ALA A 1 86 ? 3.321 5.226 13.517 1.00 94.94 86 ALA A CA 1
ATOM 660 C C . ALA A 1 86 ? 4.441 4.196 13.744 1.00 94.94 86 ALA A C 1
ATOM 662 O O . ALA A 1 86 ? 5.047 3.737 12.776 1.00 94.94 86 ALA A O 1
ATOM 663 N N . GLU A 1 87 ? 4.645 3.739 14.982 1.00 95.19 87 GLU A N 1
ATOM 664 C CA . GLU A 1 87 ? 5.597 2.665 15.312 1.00 95.19 87 GLU A CA 1
ATOM 665 C C . GLU A 1 87 ? 5.276 1.360 14.565 1.00 95.19 87 GLU A C 1
ATOM 667 O O . GLU A 1 87 ? 6.155 0.732 13.968 1.00 95.19 87 GLU A O 1
ATOM 672 N N . SER A 1 88 ? 3.998 0.981 14.523 1.00 95.38 88 SER A N 1
ATOM 673 C CA . SER A 1 88 ? 3.528 -0.189 13.772 1.00 95.38 88 SER A CA 1
ATOM 674 C C . SER A 1 88 ? 3.749 -0.038 12.262 1.00 95.38 88 SER A C 1
ATOM 676 O O . SER A 1 88 ? 4.172 -0.987 11.601 1.00 95.38 88 SER A O 1
ATOM 678 N N . THR A 1 89 ? 3.523 1.162 11.715 1.00 95.94 89 THR A N 1
ATOM 679 C CA . THR A 1 89 ? 3.779 1.489 10.300 1.00 95.94 89 THR A CA 1
ATOM 680 C C . THR A 1 89 ? 5.263 1.392 9.970 1.00 95.94 89 THR A C 1
ATOM 682 O O . THR A 1 89 ? 5.638 0.815 8.950 1.00 95.94 89 THR A O 1
ATOM 685 N N . SER A 1 90 ? 6.112 1.906 10.858 1.00 96.38 90 SER A N 1
ATOM 686 C CA . SER A 1 90 ? 7.565 1.817 10.757 1.00 96.38 90 SER A CA 1
ATOM 687 C C . SER A 1 90 ? 8.043 0.365 10.709 1.00 96.38 90 SER A C 1
ATOM 689 O O . SER A 1 90 ? 8.747 -0.040 9.776 1.00 96.38 90 SER A O 1
ATOM 691 N N . ARG A 1 91 ? 7.578 -0.460 11.657 1.00 95.94 91 ARG A N 1
ATOM 692 C CA . ARG A 1 91 ? 7.875 -1.899 11.702 1.00 95.94 91 ARG A CA 1
ATOM 693 C C . ARG A 1 91 ? 7.386 -2.619 10.446 1.00 95.94 91 ARG A C 1
ATOM 695 O O . ARG A 1 91 ? 8.117 -3.439 9.894 1.00 95.94 91 ARG A O 1
ATOM 702 N N . PHE A 1 92 ? 6.173 -2.315 9.985 1.00 96.69 92 PHE A N 1
ATOM 703 C CA . PHE A 1 92 ? 5.628 -2.873 8.749 1.00 96.69 92 PHE A CA 1
ATOM 704 C C . PHE A 1 92 ? 6.529 -2.541 7.557 1.00 96.69 92 PHE A C 1
ATOM 706 O O . PHE A 1 92 ? 6.967 -3.445 6.846 1.00 96.69 92 PHE A O 1
ATOM 713 N N . TRP A 1 93 ? 6.864 -1.265 7.359 1.00 97.12 93 TRP A N 1
ATOM 714 C CA . TRP A 1 93 ? 7.642 -0.843 6.200 1.00 97.12 93 TRP A CA 1
ATOM 715 C C . TRP A 1 93 ? 9.030 -1.476 6.179 1.00 97.12 93 TRP A C 1
ATOM 717 O O . TRP A 1 93 ? 9.460 -1.967 5.136 1.00 97.12 93 TRP A O 1
ATOM 727 N N . ARG A 1 94 ? 9.691 -1.571 7.339 1.00 95.00 94 ARG A N 1
ATOM 728 C CA . ARG A 1 94 ? 10.999 -2.228 7.468 1.00 95.00 94 ARG A CA 1
ATOM 729 C C . ARG A 1 94 ? 10.994 -3.664 6.931 1.00 95.00 94 ARG A C 1
ATOM 731 O O . ARG A 1 94 ? 11.944 -4.056 6.261 1.00 95.00 94 ARG A O 1
ATOM 738 N N . ASN A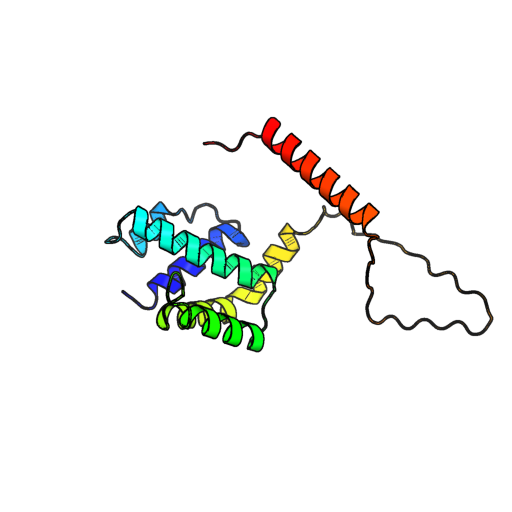 1 95 ? 9.923 -4.417 7.180 1.00 94.88 95 ASN A N 1
ATOM 739 C CA . ASN A 1 95 ? 9.826 -5.831 6.802 1.00 94.88 95 ASN A CA 1
ATOM 740 C C . ASN A 1 95 ? 9.207 -6.053 5.412 1.00 94.88 95 ASN A C 1
ATOM 742 O O . ASN A 1 95 ? 9.510 -7.041 4.749 1.00 94.88 95 ASN A O 1
ATOM 746 N N . HIS A 1 96 ? 8.331 -5.153 4.962 1.00 95.94 96 HIS A N 1
ATOM 747 C CA . HIS A 1 96 ? 7.507 -5.365 3.769 1.00 95.94 96 HIS A CA 1
ATOM 748 C C . HIS A 1 96 ? 7.895 -4.502 2.565 1.00 95.94 96 HIS A C 1
ATOM 750 O O . HIS A 1 96 ? 7.476 -4.823 1.451 1.00 95.94 96 HIS A O 1
ATOM 756 N N . ARG A 1 97 ? 8.721 -3.456 2.736 1.00 95.75 97 ARG A N 1
ATOM 757 C CA . ARG A 1 97 ? 9.093 -2.515 1.662 1.00 95.75 97 ARG A CA 1
ATOM 758 C C . ARG A 1 97 ? 9.561 -3.215 0.391 1.00 95.75 97 ARG A C 1
ATOM 760 O O . ARG A 1 97 ? 9.063 -2.900 -0.684 1.00 95.75 97 ARG A O 1
ATOM 767 N N . ALA A 1 98 ? 10.488 -4.168 0.498 1.00 94.88 98 ALA A N 1
ATOM 768 C CA . ALA A 1 98 ? 11.047 -4.850 -0.671 1.00 94.88 98 ALA A CA 1
ATOM 769 C C . ALA A 1 98 ? 9.971 -5.607 -1.469 1.00 94.88 98 ALA A C 1
ATOM 771 O O . ALA A 1 98 ? 9.908 -5.499 -2.693 1.00 94.88 98 ALA A O 1
ATOM 772 N N . ARG A 1 99 ? 9.076 -6.318 -0.773 1.00 95.25 99 ARG A N 1
ATOM 773 C CA . ARG A 1 99 ? 7.991 -7.086 -1.397 1.00 95.25 99 ARG A CA 1
ATOM 774 C C . ARG A 1 99 ? 6.914 -6.176 -1.989 1.00 95.25 99 ARG A C 1
ATOM 776 O O . ARG A 1 99 ? 6.470 -6.418 -3.107 1.00 95.25 99 ARG A O 1
ATOM 783 N N . VAL A 1 100 ? 6.530 -5.113 -1.276 1.00 95.06 100 VAL A N 1
ATOM 784 C CA . VAL A 1 100 ? 5.613 -4.084 -1.796 1.00 95.06 100 VAL A CA 1
ATOM 785 C C . VAL A 1 100 ? 6.211 -3.436 -3.042 1.00 95.06 100 VAL A C 1
ATOM 787 O O . VAL A 1 100 ? 5.529 -3.319 -4.054 1.00 95.06 100 VAL A O 1
ATOM 790 N N . ARG A 1 101 ? 7.504 -3.090 -3.023 1.00 93.88 101 ARG A N 1
ATOM 791 C CA . ARG A 1 101 ? 8.188 -2.510 -4.181 1.00 93.88 101 ARG A CA 1
ATOM 792 C C . ARG A 1 101 ? 8.206 -3.465 -5.371 1.00 93.88 101 ARG A C 1
ATOM 794 O O . ARG A 1 101 ? 7.909 -3.027 -6.477 1.00 93.88 101 ARG A O 1
ATOM 801 N N . ALA A 1 102 ? 8.518 -4.741 -5.155 1.00 90.81 102 ALA A N 1
ATOM 802 C CA . ALA A 1 102 ? 8.488 -5.753 -6.208 1.00 90.81 102 ALA A CA 1
ATOM 803 C C . ALA A 1 102 ? 7.088 -5.884 -6.827 1.00 90.81 102 ALA A C 1
ATOM 805 O O . ALA A 1 102 ? 6.963 -5.921 -8.048 1.00 90.81 102 ALA A O 1
ATOM 806 N N . SER A 1 103 ? 6.043 -5.878 -5.994 1.00 91.44 103 SER A N 1
ATOM 807 C CA . SER A 1 103 ? 4.653 -5.885 -6.451 1.00 91.44 103 SER A CA 1
ATOM 808 C C . SER A 1 103 ? 4.304 -4.647 -7.277 1.00 91.44 103 SER A C 1
ATOM 810 O O . SER A 1 103 ? 3.832 -4.789 -8.399 1.00 91.44 103 SER A O 1
ATOM 812 N N . VAL A 1 104 ? 4.610 -3.441 -6.786 1.00 88.56 104 VAL A N 1
ATOM 813 C CA . VAL A 1 104 ? 4.371 -2.194 -7.533 1.00 88.56 104 VAL A CA 1
ATOM 814 C C . VAL A 1 104 ? 5.096 -2.221 -8.876 1.00 88.56 104 VAL A C 1
ATOM 816 O O . VAL A 1 104 ? 4.503 -1.898 -9.895 1.00 88.56 104 VAL A O 1
ATOM 819 N N . VAL A 1 105 ? 6.359 -2.659 -8.910 1.00 84.69 105 VAL A N 1
ATOM 820 C CA . VAL A 1 105 ? 7.107 -2.806 -10.167 1.00 84.69 105 VAL A CA 1
ATOM 821 C C . VAL A 1 105 ? 6.428 -3.808 -11.097 1.00 84.69 105 VAL A C 1
ATOM 823 O O . VAL A 1 105 ? 6.329 -3.529 -12.285 1.00 84.69 105 VAL A O 1
ATOM 826 N N . ALA A 1 106 ? 5.951 -4.945 -10.589 1.00 83.75 106 ALA A N 1
ATOM 827 C CA . ALA A 1 106 ? 5.245 -5.937 -11.394 1.00 83.75 106 ALA A CA 1
ATOM 828 C C . ALA A 1 106 ? 3.915 -5.397 -11.950 1.00 83.75 106 ALA A C 1
ATOM 830 O O . ALA A 1 106 ? 3.627 -5.606 -13.123 1.00 83.75 106 ALA A O 1
ATOM 831 N N . GLN A 1 107 ? 3.149 -4.660 -11.140 1.00 81.00 107 GLN A N 1
ATOM 832 C CA . GLN A 1 107 ? 1.875 -4.042 -11.524 1.00 81.00 107 GLN A CA 1
ATOM 833 C C . GLN A 1 107 ? 2.051 -2.860 -12.491 1.00 81.00 107 GLN A C 1
ATOM 835 O O . GLN A 1 107 ? 1.172 -2.594 -13.303 1.00 81.00 107 GLN A O 1
ATOM 840 N N . SER A 1 108 ? 3.179 -2.148 -12.426 1.00 74.44 108 SER A N 1
ATOM 841 C CA . SER A 1 108 ? 3.500 -1.025 -13.318 1.00 74.44 108 SER A CA 1
ATOM 842 C C . SER A 1 108 ? 4.132 -1.440 -14.653 1.00 74.44 108 SER A C 1
ATOM 844 O O . SER A 1 108 ? 4.485 -0.568 -15.446 1.00 74.44 108 SER A O 1
ATOM 846 N N . ARG A 1 109 ? 4.312 -2.740 -14.925 1.00 64.75 109 ARG A N 1
ATOM 847 C CA . ARG A 1 109 ? 4.851 -3.211 -16.209 1.00 64.75 109 ARG A CA 1
ATOM 848 C C . ARG A 1 109 ? 3.804 -3.065 -17.310 1.00 64.75 109 ARG A C 1
ATOM 850 O O . ARG A 1 109 ? 2.746 -3.684 -17.257 1.00 64.75 109 ARG A O 1
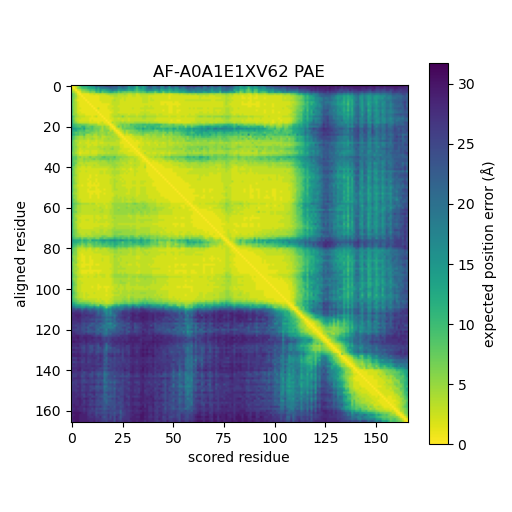ATOM 857 N N . TRP A 1 110 ? 4.128 -2.279 -18.333 1.00 52.31 110 TRP A N 1
ATOM 858 C CA . TRP A 1 110 ? 3.327 -2.189 -19.552 1.00 52.31 110 TRP A CA 1
ATOM 859 C C . TRP A 1 110 ? 3.605 -3.406 -20.446 1.00 52.31 110 TRP A C 1
ATOM 861 O O . TRP A 1 110 ? 4.496 -3.367 -21.295 1.00 52.31 110 TRP A O 1
ATOM 871 N N . ASN A 1 111 ? 2.867 -4.500 -20.219 1.00 50.75 111 ASN A N 1
ATOM 872 C CA . ASN A 1 111 ? 3.095 -5.823 -20.821 1.00 50.75 111 ASN A CA 1
ATOM 873 C C . ASN A 1 111 ? 4.530 -6.361 -20.584 1.00 50.75 111 ASN A C 1
ATOM 875 O O . ASN A 1 111 ? 5.418 -5.668 -20.091 1.00 50.75 111 ASN A O 1
ATOM 879 N N . HIS A 1 112 ? 4.809 -7.601 -20.987 1.00 50.41 112 HIS A N 1
ATOM 880 C CA . HIS A 1 112 ? 6.188 -8.078 -21.216 1.00 50.41 112 HIS A CA 1
ATOM 881 C C . HIS A 1 112 ? 6.813 -7.404 -22.467 1.00 50.41 112 HIS A C 1
ATOM 883 O O . HIS A 1 112 ? 7.488 -8.041 -23.255 1.00 50.41 112 HIS A O 1
ATOM 889 N N . GLY A 1 113 ? 6.450 -6.149 -22.765 1.00 47.66 113 GLY A N 1
ATOM 890 C CA . GLY A 1 113 ? 6.568 -5.551 -24.101 1.00 47.66 113 GLY A CA 1
ATOM 891 C C . GLY A 1 113 ? 7.617 -4.451 -24.234 1.00 47.66 113 GLY A C 1
ATOM 892 O O . GLY A 1 113 ? 7.835 -3.959 -25.335 1.00 47.66 113 GLY A O 1
ATOM 893 N N . LEU A 1 114 ? 8.280 -4.063 -23.144 1.00 54.09 114 LEU A N 1
ATOM 894 C CA . LEU A 1 114 ? 9.485 -3.225 -23.200 1.00 54.09 114 LEU A CA 1
ATOM 895 C C . LEU A 1 114 ? 10.758 -4.080 -23.100 1.00 54.09 114 LEU A C 1
ATOM 897 O O . LEU A 1 114 ? 11.789 -3.605 -22.636 1.00 54.09 114 LEU A O 1
ATOM 901 N N . ASP A 1 115 ? 10.700 -5.337 -23.543 1.00 49.06 115 ASP A N 1
ATOM 902 C CA . ASP A 1 115 ? 11.857 -6.239 -23.588 1.00 49.06 115 ASP A CA 1
ATOM 903 C C . ASP A 1 115 ? 12.940 -5.727 -24.564 1.00 49.06 115 ASP A C 1
ATOM 905 O O . ASP A 1 115 ? 14.115 -6.069 -24.435 1.00 49.06 115 ASP A O 1
ATOM 909 N N . SER A 1 116 ? 12.572 -4.840 -25.500 1.00 50.62 116 SER A N 1
ATOM 910 C CA . SER A 1 116 ? 13.499 -4.170 -26.414 1.00 50.62 116 SER A CA 1
ATOM 911 C C . SER A 1 116 ? 13.105 -2.710 -26.673 1.00 50.62 116 SER A C 1
ATOM 913 O O . SER A 1 116 ? 12.407 -2.397 -27.637 1.00 50.62 116 SER A O 1
ATOM 915 N N . CYS A 1 117 ? 13.586 -1.791 -25.836 1.00 51.62 117 CYS A N 1
ATOM 916 C CA . CYS A 1 117 ? 13.663 -0.376 -26.196 1.00 51.62 117 CYS A CA 1
ATOM 917 C C . CYS A 1 117 ? 15.060 -0.114 -26.776 1.00 51.62 117 CYS A C 1
ATOM 919 O O . CYS A 1 117 ? 16.042 -0.051 -26.036 1.00 51.62 117 CYS A O 1
ATOM 921 N N . SER A 1 118 ? 15.164 -0.036 -28.105 1.00 56.72 118 SER A N 1
ATOM 922 C CA . SER A 1 118 ? 16.409 0.328 -28.785 1.00 56.72 118 SER A CA 1
ATOM 923 C C . SER A 1 118 ? 16.380 1.813 -29.110 1.00 56.72 118 SER A C 1
ATOM 925 O O . SER A 1 118 ? 15.444 2.307 -29.737 1.00 56.72 118 SER A O 1
ATOM 927 N N . TRP A 1 119 ? 17.409 2.522 -28.671 1.00 57.25 119 TRP A N 1
ATOM 928 C CA . TRP A 1 119 ? 17.653 3.911 -29.015 1.00 57.25 119 TRP A CA 1
ATOM 929 C C . TRP A 1 119 ? 19.078 3.993 -29.559 1.00 57.25 119 TRP A C 1
ATOM 931 O O . TRP A 1 119 ? 19.998 3.362 -29.036 1.00 57.25 119 TRP A O 1
ATOM 941 N N . ARG A 1 120 ? 19.246 4.710 -30.667 1.00 58.66 120 ARG A N 1
ATOM 942 C CA . ARG A 1 120 ? 20.528 4.897 -31.344 1.00 58.66 120 ARG A CA 1
ATOM 943 C C . ARG A 1 120 ? 21.023 6.302 -31.032 1.00 58.66 120 ARG A C 1
ATOM 945 O O . ARG A 1 120 ? 20.264 7.257 -31.161 1.00 58.66 120 ARG A O 1
ATOM 952 N N . VAL A 1 121 ? 22.284 6.413 -30.624 1.00 64.31 121 VAL A N 1
ATOM 953 C CA . VAL A 1 121 ? 22.979 7.697 -30.498 1.00 64.31 121 VAL A CA 1
ATOM 954 C C . VAL A 1 121 ? 23.945 7.792 -31.662 1.00 64.31 121 VAL A C 1
ATOM 956 O O . VAL A 1 121 ? 24.959 7.097 -31.680 1.00 64.31 121 VAL A O 1
ATOM 959 N N . ASP A 1 122 ? 23.606 8.613 -32.647 1.00 72.56 122 ASP A N 1
ATOM 960 C CA . ASP A 1 122 ? 24.519 8.946 -33.732 1.00 72.56 122 ASP A CA 1
ATOM 961 C C . ASP A 1 122 ? 25.467 10.051 -33.277 1.00 72.56 122 ASP A C 1
ATOM 963 O O . ASP A 1 122 ? 25.034 11.095 -32.789 1.00 72.56 122 ASP A O 1
ATOM 967 N N . LEU A 1 123 ? 26.768 9.800 -33.406 1.00 68.19 123 LEU A N 1
ATOM 968 C CA . LEU A 1 123 ? 27.818 10.756 -33.073 1.00 68.19 123 LEU A CA 1
ATOM 969 C C . LEU A 1 123 ? 28.706 10.940 -34.296 1.00 68.19 123 LEU A C 1
ATOM 971 O O . LEU A 1 123 ? 29.176 9.963 -34.878 1.00 68.19 123 LEU A O 1
ATOM 975 N N . GLU A 1 124 ? 28.966 12.189 -34.658 1.00 67.44 124 GLU A N 1
ATOM 976 C CA . GLU A 1 124 ? 29.891 12.528 -35.734 1.00 67.44 124 GLU A CA 1
ATOM 977 C C . GLU A 1 124 ? 31.250 12.941 -35.152 1.00 67.44 124 GLU A C 1
ATOM 979 O O . GLU A 1 124 ? 31.328 13.787 -34.260 1.00 67.44 124 GLU A O 1
ATOM 984 N N . GLY A 1 125 ? 32.334 12.350 -35.666 1.00 66.75 125 GLY A N 1
ATOM 985 C CA . GLY A 1 125 ? 33.714 12.758 -35.374 1.00 66.75 125 GLY A CA 1
ATOM 986 C C . GLY A 1 125 ? 34.620 11.650 -34.806 1.00 66.75 125 GLY A C 1
ATOM 987 O O . GLY A 1 125 ? 34.141 10.683 -34.216 1.00 66.75 125 GLY A O 1
ATOM 988 N N . PRO A 1 126 ? 35.955 11.776 -34.962 1.00 57.31 126 PRO A N 1
ATOM 989 C CA . PRO A 1 126 ? 36.923 10.713 -34.654 1.00 57.31 126 PRO A CA 1
ATOM 990 C C . PRO A 1 126 ? 37.135 10.437 -33.153 1.00 57.31 126 PRO A C 1
ATOM 992 O O . PRO A 1 126 ? 37.836 9.493 -32.801 1.00 57.31 126 PRO A O 1
ATOM 995 N N . THR A 1 127 ? 36.559 11.248 -32.261 1.00 56.78 127 THR A N 1
ATOM 996 C CA . THR A 1 127 ? 36.783 11.186 -30.804 1.00 56.78 127 THR A CA 1
ATOM 997 C C . THR A 1 127 ? 35.480 11.264 -30.007 1.00 56.78 127 THR A C 1
ATOM 999 O O . THR A 1 127 ? 35.421 11.912 -28.963 1.00 56.78 127 THR A O 1
ATOM 1002 N N . ALA A 1 128 ? 34.405 10.651 -30.501 1.00 56.28 128 ALA A N 1
ATOM 1003 C CA . ALA A 1 128 ? 33.138 10.638 -29.782 1.00 56.28 128 ALA A CA 1
ATOM 1004 C C . ALA A 1 128 ? 33.180 9.646 -28.601 1.00 56.28 128 ALA A C 1
ATOM 1006 O O . ALA A 1 128 ? 33.397 8.450 -28.787 1.00 56.28 128 ALA A O 1
ATOM 1007 N N . GLN A 1 129 ? 32.959 10.141 -27.379 1.00 53.44 129 GLN A N 1
ATOM 1008 C CA . GLN A 1 129 ? 32.777 9.328 -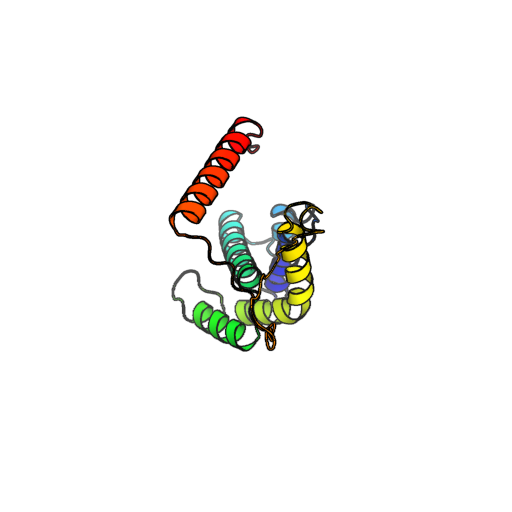26.173 1.00 53.44 129 GLN A CA 1
ATOM 1009 C C . GLN A 1 129 ? 31.394 9.583 -25.567 1.00 53.44 129 GLN A C 1
ATOM 1011 O O . GLN A 1 129 ? 30.956 10.728 -25.480 1.00 53.44 129 GLN A O 1
ATOM 1016 N N . VAL A 1 130 ? 30.731 8.518 -25.106 1.00 56.53 130 VAL A N 1
ATOM 1017 C CA . VAL A 1 130 ? 29.454 8.589 -24.378 1.00 56.53 130 VAL A CA 1
ATOM 1018 C C . VAL A 1 130 ? 29.632 7.975 -23.001 1.00 56.53 130 VAL A C 1
ATOM 1020 O O . VAL A 1 130 ? 29.986 6.804 -22.876 1.00 56.53 130 VAL A O 1
ATOM 1023 N N . SER A 1 131 ? 29.345 8.753 -21.963 1.00 55.00 131 SER A N 1
ATOM 1024 C CA . SER A 1 131 ? 29.212 8.275 -20.591 1.00 55.00 131 SER A CA 1
ATOM 1025 C C . SER A 1 131 ? 27.728 8.140 -20.244 1.00 55.00 131 SER A C 1
ATOM 1027 O O . SER A 1 131 ? 26.976 9.113 -20.209 1.00 55.00 131 SER A O 1
ATOM 1029 N N . LEU A 1 132 ? 27.287 6.906 -19.997 1.00 55.50 132 LEU A N 1
ATOM 1030 C CA . LEU A 1 132 ? 25.926 6.618 -19.547 1.00 55.50 132 LEU A CA 1
ATOM 1031 C C . LEU A 1 132 ? 25.844 6.796 -18.028 1.00 55.50 132 LEU A C 1
ATOM 1033 O O . LEU A 1 132 ? 26.341 5.967 -17.270 1.00 55.50 132 LEU A O 1
ATOM 1037 N N . GLY A 1 133 ? 25.229 7.897 -17.599 1.00 64.06 133 GLY A N 1
ATOM 1038 C CA . GLY A 1 133 ? 24.850 8.145 -16.207 1.00 64.06 133 GLY A CA 1
ATOM 1039 C C . GLY A 1 133 ? 23.350 7.931 -16.001 1.00 64.06 133 GLY A C 1
ATOM 1040 O O . GLY A 1 133 ? 22.869 6.806 -15.905 1.00 64.06 133 GLY A O 1
ATOM 1041 N N . GLN A 1 134 ? 22.600 9.033 -15.948 1.00 47.78 134 GLN A N 1
ATOM 1042 C CA . GLN A 1 134 ? 21.144 9.057 -15.790 1.00 47.78 134 GLN A CA 1
ATOM 1043 C C . GLN A 1 134 ? 20.455 9.250 -17.151 1.00 47.78 134 GLN A C 1
ATOM 1045 O O . GLN A 1 134 ? 20.695 10.247 -17.826 1.00 47.78 134 GLN A O 1
ATOM 1050 N N . LEU A 1 135 ? 19.562 8.332 -17.534 1.00 47.94 135 LEU A N 1
ATOM 1051 C CA . LEU A 1 135 ? 18.630 8.524 -18.651 1.00 47.94 135 LEU A CA 1
ATOM 1052 C C . LEU A 1 135 ? 17.371 9.222 -18.131 1.00 47.94 135 LEU A C 1
ATOM 1054 O O . LEU A 1 135 ? 16.591 8.637 -17.379 1.00 47.94 135 LEU A O 1
ATOM 1058 N N . GLN A 1 136 ? 17.186 10.481 -18.521 1.00 47.88 136 GLN A N 1
ATOM 1059 C CA . GLN A 1 136 ? 15.953 11.224 -18.285 1.00 47.88 136 GLN A CA 1
ATOM 1060 C C . GLN A 1 136 ? 15.134 11.229 -19.574 1.00 47.88 136 GLN A C 1
ATOM 1062 O O . GLN A 1 136 ? 15.543 11.805 -20.578 1.00 47.88 136 GLN A O 1
ATOM 1067 N N . PHE A 1 137 ? 13.971 10.581 -19.548 1.00 50.53 137 PHE A N 1
ATOM 1068 C CA . PHE A 1 137 ? 12.990 10.704 -20.619 1.00 50.53 137 PHE A CA 1
ATOM 1069 C C . PHE A 1 137 ? 12.216 12.000 -20.406 1.00 50.53 137 PHE A C 1
ATOM 1071 O O . PHE A 1 137 ? 11.403 12.105 -19.487 1.00 50.53 137 PHE A O 1
ATOM 1078 N N . GLN A 1 138 ? 12.497 12.998 -21.237 1.00 44.44 138 GLN A N 1
ATOM 1079 C CA . GLN A 1 138 ? 11.712 14.219 -21.279 1.00 44.44 138 GLN A CA 1
ATOM 1080 C C . GLN A 1 138 ? 10.557 13.995 -22.255 1.00 44.44 138 GLN A C 1
ATOM 1082 O O . GLN A 1 138 ? 10.762 13.882 -23.459 1.00 44.44 138 GLN A O 1
ATOM 1087 N N . LEU A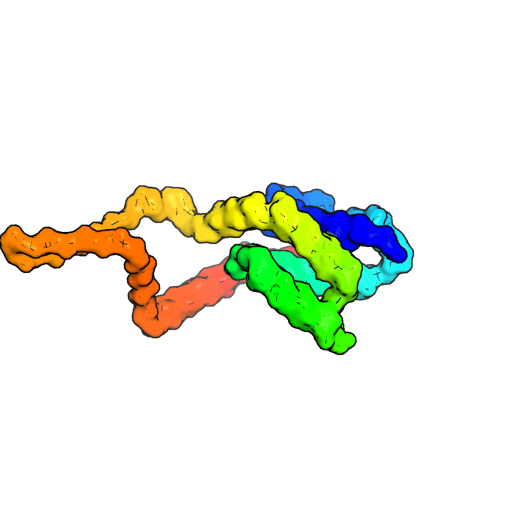 1 139 ? 9.345 13.881 -21.721 1.00 56.25 139 LEU A N 1
ATOM 1088 C CA . LEU A 1 139 ? 8.130 14.009 -22.516 1.00 56.25 139 LEU A CA 1
ATOM 1089 C C . LEU A 1 139 ? 7.814 15.498 -22.592 1.00 56.25 139 LEU A C 1
ATOM 1091 O O . LEU A 1 139 ? 7.701 16.158 -21.553 1.00 56.25 139 LEU A O 1
ATOM 1095 N N . GLY A 1 140 ? 7.702 16.040 -23.801 1.00 58.66 140 GLY A N 1
ATOM 1096 C CA . GLY A 1 140 ? 7.210 17.392 -23.985 1.00 58.66 140 GLY A CA 1
ATOM 1097 C C . GLY A 1 140 ?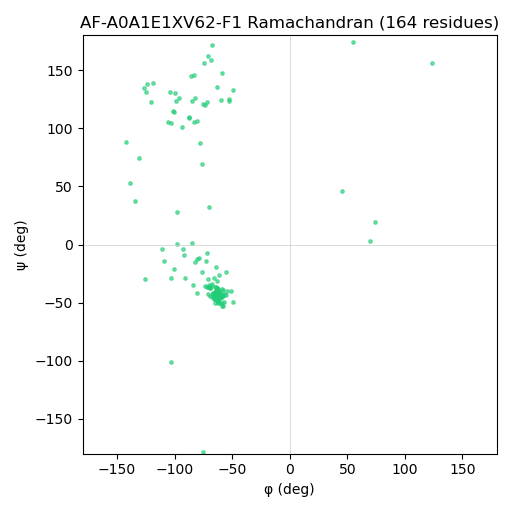 5.811 17.502 -23.393 1.00 58.66 140 GLY A C 1
ATOM 1098 O O . GLY A 1 140 ? 5.032 16.545 -23.367 1.00 58.66 140 GLY A O 1
ATOM 1099 N N . LYS A 1 141 ? 5.491 18.687 -22.869 1.00 63.56 141 LYS A N 1
ATOM 1100 C CA . LYS A 1 141 ? 4.219 18.950 -22.186 1.00 63.56 141 LYS A CA 1
ATOM 1101 C C . LYS A 1 141 ? 3.016 18.503 -23.026 1.00 63.56 141 LYS A C 1
ATOM 1103 O O . LYS A 1 141 ? 2.101 17.891 -22.495 1.00 63.56 141 LYS A O 1
ATOM 1108 N N . THR A 1 142 ? 3.066 18.740 -24.332 1.00 67.50 142 THR A N 1
ATOM 1109 C CA . THR A 1 142 ? 2.044 18.341 -25.305 1.00 67.50 142 THR A CA 1
ATOM 1110 C C . THR A 1 142 ? 1.926 16.829 -25.479 1.00 67.50 142 THR A C 1
ATOM 1112 O O . THR A 1 142 ? 0.811 16.314 -25.531 1.00 67.50 142 THR A O 1
ATOM 1115 N N . GLU A 1 143 ? 3.041 16.091 -25.530 1.00 62.53 143 GLU A N 1
ATOM 1116 C CA . GLU A 1 143 ? 2.986 14.625 -25.604 1.00 62.53 143 GLU A CA 1
ATOM 1117 C C . GLU A 1 143 ? 2.484 14.020 -24.292 1.00 62.53 143 GLU A C 1
ATOM 1119 O O . GLU A 1 143 ? 1.715 13.062 -24.315 1.00 62.53 143 GLU A O 1
ATOM 1124 N N . LEU A 1 144 ? 2.865 14.601 -23.150 1.00 66.00 144 LEU A N 1
ATOM 1125 C CA . LEU A 1 144 ? 2.367 14.186 -21.843 1.00 66.00 144 LEU A CA 1
ATOM 1126 C C . LEU A 1 144 ? 0.863 14.455 -21.706 1.00 66.00 144 LEU A C 1
ATOM 1128 O O . LEU A 1 144 ? 0.130 13.581 -21.256 1.00 66.00 144 LEU A O 1
ATOM 1132 N N . GLU A 1 145 ? 0.388 15.631 -22.115 1.00 67.31 145 GLU A N 1
ATOM 1133 C CA . GLU A 1 145 ? -1.037 15.983 -22.112 1.00 67.31 145 GLU A CA 1
ATOM 1134 C C . GLU A 1 145 ? -1.847 15.057 -23.028 1.00 67.31 145 GLU A C 1
ATOM 1136 O O . GLU A 1 145 ? -2.897 14.560 -22.619 1.00 67.31 145 GLU A O 1
ATOM 1141 N N . SER A 1 146 ? -1.327 14.749 -24.219 1.00 70.94 146 SER A N 1
ATOM 1142 C CA . SER A 1 146 ? -1.935 13.791 -25.148 1.00 70.94 146 SER A CA 1
ATOM 1143 C C . SER A 1 146 ? -1.969 12.375 -24.568 1.00 70.94 146 SER A C 1
ATOM 1145 O O . SER A 1 146 ? -2.996 11.698 -24.605 1.00 70.94 146 SER A O 1
ATOM 1147 N N . LEU A 1 147 ? -0.877 11.923 -23.946 1.00 70.38 147 LEU A N 1
ATOM 1148 C CA . LEU A 1 147 ? -0.811 10.618 -23.293 1.00 70.38 147 LEU A CA 1
ATOM 1149 C C . LEU A 1 147 ? -1.782 10.528 -22.108 1.00 70.38 147 LEU A C 1
ATOM 1151 O O . LEU A 1 147 ? -2.490 9.533 -21.973 1.00 70.38 147 LEU A O 1
ATOM 1155 N N . LEU A 1 148 ? -1.886 11.580 -21.294 1.00 71.25 148 LEU A N 1
ATOM 1156 C CA . LEU A 1 148 ? -2.858 11.665 -20.202 1.00 71.25 148 LEU A CA 1
ATOM 1157 C C . LEU A 1 148 ? -4.303 11.671 -20.718 1.00 71.25 148 LEU A C 1
ATOM 1159 O 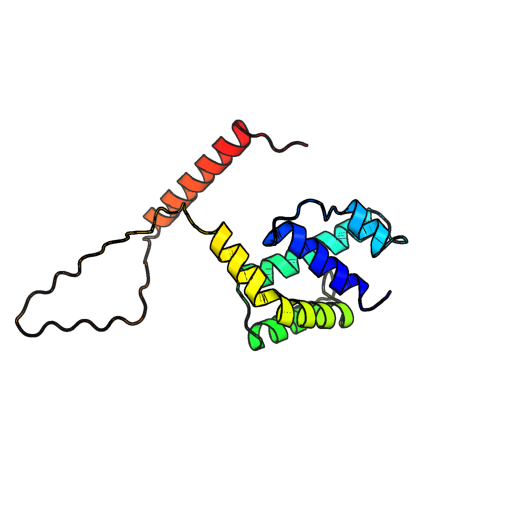O . LEU A 1 148 ? -5.152 10.994 -20.139 1.00 71.25 148 LEU A O 1
ATOM 1163 N N . GLN A 1 149 ? -4.586 12.369 -21.821 1.00 74.69 149 GLN A N 1
ATOM 1164 C CA . GLN A 1 149 ? -5.896 12.329 -22.479 1.00 74.69 149 GLN A CA 1
ATOM 1165 C C . GLN A 1 149 ? -6.224 10.936 -23.016 1.00 74.69 149 GLN A C 1
ATOM 1167 O O . GLN A 1 149 ? -7.340 10.458 -22.820 1.00 74.69 149 GLN A O 1
ATOM 1172 N N . ASN A 1 150 ? -5.257 10.254 -23.627 1.00 70.38 150 ASN A N 1
ATOM 1173 C CA . ASN A 1 150 ? -5.435 8.891 -24.117 1.00 70.38 150 ASN A CA 1
ATOM 1174 C C . ASN A 1 150 ? -5.677 7.908 -22.966 1.00 70.38 150 ASN A C 1
ATOM 1176 O O . ASN A 1 150 ? -6.581 7.081 -23.049 1.00 70.38 150 ASN A O 1
ATOM 1180 N N . ILE A 1 151 ? -4.946 8.035 -21.855 1.00 68.81 151 ILE A N 1
ATOM 1181 C CA . ILE A 1 151 ? -5.180 7.235 -20.644 1.00 68.81 151 ILE A CA 1
ATOM 1182 C C . ILE A 1 151 ? -6.579 7.508 -20.076 1.00 68.81 151 ILE A C 1
ATOM 1184 O O . ILE A 1 151 ? -7.293 6.567 -19.733 1.00 68.81 151 ILE A O 1
ATOM 1188 N N . ALA A 1 152 ? -7.008 8.771 -20.015 1.00 69.69 152 ALA A N 1
ATOM 1189 C CA . ALA A 1 1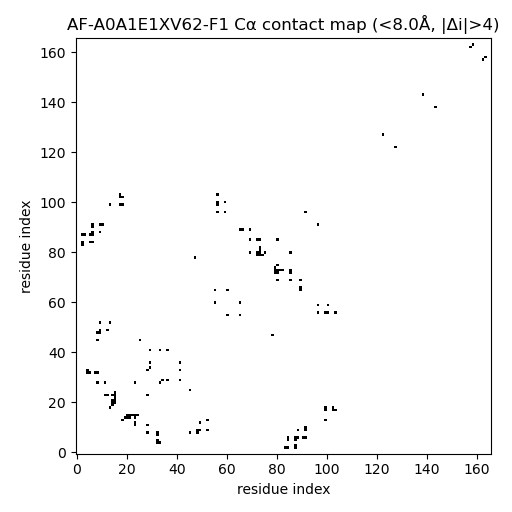52 ? -8.350 9.128 -19.559 1.00 69.69 152 ALA A CA 1
ATOM 1190 C C . ALA A 1 152 ? -9.440 8.552 -20.479 1.00 69.69 152 ALA A C 1
ATOM 1192 O O . ALA A 1 152 ? -10.441 8.024 -19.996 1.00 69.69 152 ALA A O 1
ATOM 1193 N N . ALA A 1 153 ? -9.235 8.585 -21.797 1.00 68.56 153 ALA A N 1
ATOM 1194 C CA . ALA A 1 153 ? -10.148 7.989 -22.767 1.00 68.56 153 ALA A CA 1
ATOM 1195 C C . ALA A 1 153 ? -10.232 6.461 -22.613 1.00 68.56 153 ALA A C 1
ATOM 1197 O O . ALA A 1 153 ? -11.329 5.901 -22.654 1.00 68.56 153 ALA A O 1
ATOM 1198 N N . VAL A 1 154 ? -9.100 5.794 -22.364 1.00 64.06 154 VAL A N 1
ATOM 1199 C CA . VAL A 1 154 ? -9.046 4.355 -22.064 1.00 64.06 154 VAL A CA 1
ATOM 1200 C C . VAL A 1 154 ? -9.778 4.040 -20.759 1.00 64.06 154 VAL A C 1
ATOM 1202 O O . VAL A 1 154 ? -10.550 3.087 -20.723 1.00 64.06 154 VAL A O 1
ATOM 1205 N N . GLN A 1 155 ? -9.620 4.856 -19.714 1.00 60.97 155 GLN A N 1
ATOM 1206 C CA . GLN A 1 155 ? -10.345 4.682 -18.452 1.00 60.97 155 GLN A CA 1
ATOM 1207 C C . GLN A 1 155 ? -11.862 4.815 -18.647 1.00 60.97 155 GLN A C 1
ATOM 1209 O O . GLN A 1 155 ? -12.618 3.970 -18.178 1.00 60.97 155 GLN A O 1
ATOM 1214 N N . VAL A 1 156 ? -12.312 5.814 -19.412 1.00 69.81 156 VAL A N 1
ATOM 1215 C CA . VAL A 1 156 ? -13.733 5.992 -19.756 1.00 69.81 156 VAL A CA 1
ATOM 1216 C C . VAL A 1 156 ? -14.262 4.816 -20.584 1.00 69.81 156 VAL A C 1
ATOM 1218 O O . VAL A 1 156 ? -15.399 4.385 -20.395 1.00 69.81 156 VAL A O 1
ATOM 1221 N N . ALA A 1 157 ? -13.460 4.285 -21.508 1.00 61.09 157 ALA A N 1
ATOM 1222 C CA . ALA A 1 157 ? -13.832 3.114 -22.293 1.00 61.09 157 ALA A CA 1
ATOM 1223 C C . ALA A 1 157 ? -13.933 1.853 -21.420 1.00 61.09 157 ALA A C 1
ATOM 1225 O O . ALA A 1 157 ? -14.901 1.104 -21.557 1.00 61.09 157 ALA A O 1
ATOM 1226 N N . LEU A 1 158 ? -12.993 1.656 -20.492 1.00 55.31 158 LEU A N 1
ATOM 1227 C CA . LEU A 1 158 ? -13.012 0.568 -19.514 1.00 55.31 158 LEU A CA 1
ATOM 1228 C C . LEU A 1 158 ? -14.231 0.659 -18.595 1.00 55.31 158 LEU A C 1
ATOM 1230 O O . LEU A 1 158 ? -14.916 -0.341 -18.424 1.00 55.31 158 LEU A O 1
ATOM 1234 N N . ASP A 1 159 ? -14.568 1.842 -18.083 1.00 65.62 159 ASP A N 1
ATOM 1235 C CA . ASP A 1 159 ? -15.739 2.027 -17.214 1.00 65.62 159 ASP A CA 1
ATOM 1236 C C . ASP A 1 159 ? -17.066 1.782 -17.958 1.00 65.62 159 ASP A C 1
ATOM 1238 O O . ASP A 1 159 ? -18.046 1.336 -17.360 1.00 65.62 159 ASP A O 1
ATOM 1242 N N . LYS A 1 160 ? -17.101 2.023 -19.277 1.00 66.62 160 LYS A N 1
ATOM 1243 C CA . LYS A 1 160 ? -18.256 1.702 -20.134 1.00 66.62 160 LYS A CA 1
ATOM 1244 C C . LYS A 1 160 ? -18.410 0.204 -20.414 1.00 66.62 160 LYS A C 1
ATOM 1246 O O . LYS A 1 160 ? -19.540 -0.256 -20.537 1.00 66.62 160 LYS A O 1
ATOM 1251 N N . HIS A 1 161 ? -17.309 -0.535 -20.556 1.00 50.34 161 HIS A N 1
ATOM 1252 C CA . HIS A 1 161 ? -17.330 -1.946 -20.980 1.00 50.34 161 HIS A CA 1
ATOM 1253 C C . HIS A 1 161 ? -17.182 -2.937 -19.817 1.00 50.34 161 HIS A C 1
ATOM 1255 O O . HIS A 1 161 ? -17.611 -4.081 -19.932 1.00 50.34 161 HIS A O 1
ATOM 1261 N N . CYS A 1 162 ? -16.637 -2.489 -18.689 1.00 43.88 162 CYS A N 1
ATOM 1262 C CA . CYS A 1 162 ? -16.530 -3.216 -17.430 1.00 43.88 162 CYS A CA 1
ATOM 1263 C C . CYS A 1 162 ? -17.036 -2.309 -16.298 1.00 43.88 162 CYS A C 1
ATOM 1265 O O . CYS A 1 162 ? -16.228 -1.772 -15.533 1.00 43.88 162 CYS A O 1
ATOM 1267 N N . PRO A 1 163 ? -18.361 -2.097 -16.180 1.00 48.12 163 PRO A N 1
ATOM 1268 C CA . PRO A 1 163 ? -18.903 -1.301 -15.092 1.00 48.12 163 PRO A CA 1
ATOM 1269 C C . PRO A 1 163 ? -18.503 -1.954 -13.768 1.00 48.12 163 PRO A C 1
ATOM 1271 O O . PRO A 1 163 ? -18.754 -3.142 -13.553 1.00 48.12 163 PRO A O 1
ATOM 1274 N N . ARG A 1 164 ? -17.847 -1.190 -12.886 1.00 48.59 164 ARG A N 1
ATOM 1275 C CA . ARG A 1 164 ? -17.519 -1.664 -11.537 1.00 48.59 164 ARG A CA 1
ATOM 1276 C C . ARG A 1 164 ? -18.805 -2.170 -10.886 1.00 48.59 164 ARG A C 1
ATOM 1278 O O . ARG A 1 164 ? -19.786 -1.427 -10.822 1.00 48.59 164 ARG A O 1
ATOM 1285 N N . ALA A 1 165 ? -18.797 -3.432 -10.451 1.00 49.62 165 ALA A N 1
ATOM 1286 C CA . ALA A 1 165 ? -19.886 -3.994 -9.666 1.00 49.62 165 ALA A CA 1
ATOM 1287 C C . ALA A 1 165 ? -20.131 -3.068 -8.465 1.00 49.62 165 ALA A C 1
ATOM 1289 O O . ALA A 1 165 ? -19.178 -2.690 -7.778 1.00 49.62 165 ALA A O 1
ATOM 1290 N N . LYS A 1 166 ? -21.383 -2.620 -8.328 1.00 38.41 166 LYS A N 1
ATOM 1291 C CA . LYS A 1 166 ? -21.832 -1.755 -7.234 1.00 38.41 166 LYS A CA 1
ATOM 1292 C C . LYS A 1 166 ? -21.719 -2.463 -5.895 1.00 38.41 166 LYS A C 1
ATOM 1294 O O . LYS A 1 166 ? -21.990 -3.683 -5.873 1.00 38.41 166 LYS A O 1
#

InterPro domains:
  IPR033776 COMMD1 N-terminal domain [PF17221] (4-101)
  IPR037351 COMM domain-containing protein 1 [PTHR21199] (2-125)

Solvent-accessible surface area (backbone atoms only — not comparable to full-atom values): 10128 Å² total; per-residue (Å²): 129,65,75,60,36,59,36,49,48,53,51,38,51,40,31,42,76,47,65,77,37,73,83,54,38,73,66,57,53,34,58,75,58,41,68,88,54,53,70,69,58,46,50,55,50,52,53,50,54,49,53,51,52,50,54,43,59,75,67,62,56,52,73,70,55,43,53,54,49,41,57,55,30,50,68,37,93,71,94,40,42,52,70,67,51,39,53,27,49,51,57,47,44,76,74,40,45,69,60,45,48,51,30,51,56,62,72,67,50,72,65,95,66,69,81,73,81,85,82,85,84,88,76,88,67,101,79,74,82,85,83,90,79,84,88,78,86,81,68,54,70,68,57,47,52,50,51,51,49,51,52,51,52,50,52,54,51,44,50,72,77,54,61,77,83,126

Organism: Amblyomma sculptum (NCBI:txid1581419)

Sequence (166 aa):
MSKDAFFGLLCGLAQRLYYGNADATDELLKNELYPSASDAEFSKLASRATTVLKTLAASNMDWTQLEAFLTSQTKRQEGGLTQEQAESTSRFWRNHRARVRASVVAQSRWNHGLDSCSWRVDLEGPTAQVSLGQLQFQLGKTELESLLQNIAAVQVALDKHCPRAK